Protein AF-0000000073215345 (afdb_homodimer)

Radius of gyration: 17.46 Å; Cα contacts (8 Å, |Δi|>4): 132; chains: 2; bounding box: 72×42×34 Å

Secondary structure (DSSP, 8-state):
---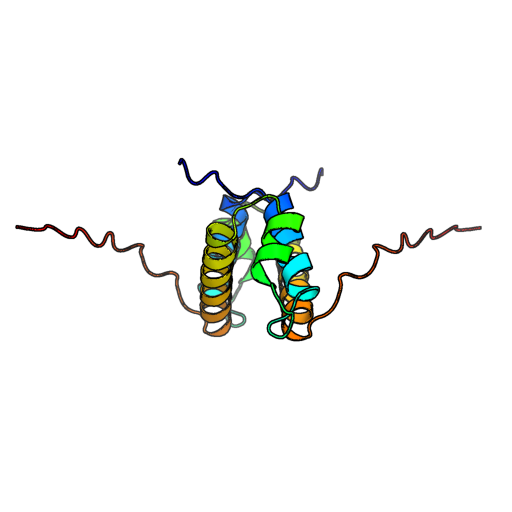PPPPHHHHHHHHHHHHHS-TTSTTHHHHHHHHHTS-HHHHHHHHHHHHHHHHHHHHTPPPP----------/---PPPPHHHHHHHHHHHHHS-TTSTTHHHHHHHHHTS-HHHHHHHHHHHHHHHHHHHHTPPPP----------

Organism: Cajanus cajan (NCBI:txid3821)

Foldseek 3Di:
DPLDDDDPVLVVQLVVLCVVQDPPHPPSLVSSCVSSVHDSVSSVVVVVVVVVVVVCVVVVHDPPPPPPPPPPPD/DPLDDDDPVLVVQLVVLCVVQDPPHPPSLVSSCVSSVHDSVSSVVVVVVVVVVVVCVVVVHDDPDPP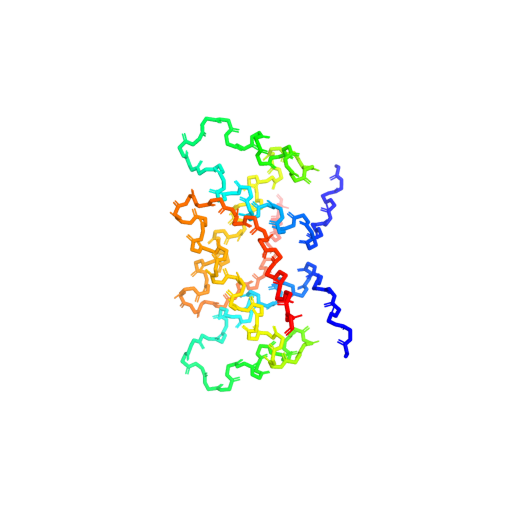PPPPPPD

InterPro domains:
  IPR001005 SANT/Myb domain [SM00717] (2-53)
  IPR001005 SANT/Myb domain [cd00167] (5-51)
  IPR009057 Homedomain-like superfamily [SSF46689] (4-59)
  IPR017884 SANT domain [PS51293] (1-55)
  IPR044636 Transcription factor RADIALIS-like [PTHR43952] (4-72)

Solvent-accessible surface area (backbone atoms only — not comparable to full-atom values): 8498 Å² total; per-residue (Å²): 127,78,82,71,79,66,46,47,65,41,49,52,44,42,50,40,32,39,3,57,40,30,93,82,39,83,64,30,53,57,54,38,12,63,74,45,73,49,50,48,69,55,49,53,49,52,48,52,51,51,52,51,48,52,52,29,35,77,65,43,33,60,71,69,72,81,68,74,78,72,74,72,77,126,128,78,84,71,80,65,45,48,66,43,50,52,44,43,51,40,33,39,2,56,40,28,94,82,39,81,64,31,53,58,53,37,12,63,74,46,72,48,50,47,68,55,49,52,49,52,47,53,50,51,53,52,49,52,53,28,34,77,66,44,32,61,69,70,73,80,68,73,76,73,75,71,76,127

Structure (mmCIF, N/CA/C/O backbone):
data_AF-0000000073215345-model_v1
#
loop_
_entity.id
_entity.type
_entity.pdbx_description
1 polymer 'SANT domain-containing protein'
#
loop_
_atom_site.group_PDB
_atom_site.id
_atom_site.type_symbol
_atom_site.label_atom_id
_atom_site.label_alt_id
_atom_site.label_comp_id
_atom_site.label_asym_id
_atom_site.label_entity_id
_atom_site.label_seq_id
_atom_site.pdbx_PDB_ins_code
_atom_site.Cartn_x
_atom_site.Cartn_y
_atom_site.Cartn_z
_atom_site.occupancy
_atom_site.B_iso_or_equiv
_atom_site.auth_seq_id
_atom_site.auth_comp_id
_atom_site.auth_asym_id
_atom_site.auth_atom_id
_atom_site.pdbx_PDB_model_num
ATOM 1 N N . MET A 1 1 ? 21.797 -2.578 -12.961 1 39.34 1 MET A N 1
ATOM 2 C CA . MET A 1 1 ? 20.531 -2.613 -13.703 1 39.34 1 MET A CA 1
ATOM 3 C C . MET A 1 1 ? 19.547 -1.614 -13.125 1 39.34 1 MET A C 1
ATOM 5 O O . MET A 1 1 ? 19.406 -1.499 -11.906 1 39.34 1 MET A O 1
ATOM 9 N N . ALA A 1 2 ? 19.344 -0.677 -13.641 1 44.09 2 ALA A N 1
ATOM 10 C CA . ALA A 1 2 ? 18.766 0.574 -13.156 1 44.09 2 ALA A CA 1
ATOM 11 C C . ALA A 1 2 ? 17.422 0.332 -12.5 1 44.09 2 ALA A C 1
ATOM 13 O O . ALA A 1 2 ? 16.562 -0.347 -13.062 1 44.09 2 ALA A O 1
ATOM 14 N N . SER A 1 3 ? 17.328 0.137 -11.242 1 55.94 3 SER A N 1
ATOM 15 C CA . SER A 1 3 ? 16.094 -0.16 -10.531 1 55.94 3 SER A CA 1
ATOM 16 C C . SER A 1 3 ? 14.961 0.753 -10.984 1 55.94 3 SER A C 1
ATOM 18 O O . SER A 1 3 ? 15.016 1.969 -10.789 1 55.94 3 SER A O 1
ATOM 20 N N . THR A 1 4 ? 14.367 0.428 -12.211 1 77.62 4 THR A N 1
ATOM 21 C CA . THR A 1 4 ? 13.297 1.22 -12.805 1 77.62 4 THR A CA 1
ATOM 22 C C . THR A 1 4 ? 12.172 1.446 -11.805 1 77.62 4 THR A C 1
ATOM 24 O O . THR A 1 4 ? 11.914 0.6 -10.945 1 77.62 4 THR A O 1
ATOM 27 N N . SER A 1 5 ? 11.719 2.582 -11.766 1 90.38 5 SER A N 1
ATOM 28 C CA . SER A 1 5 ? 10.656 3.018 -10.867 1 90.38 5 SER A CA 1
ATOM 29 C C . SER A 1 5 ? 9.367 2.236 -11.109 1 90.38 5 SER A C 1
ATOM 31 O O . SER A 1 5 ? 9.07 1.86 -12.242 1 90.38 5 SER A O 1
ATOM 33 N N . TRP A 1 6 ? 8.75 1.782 -10.086 1 95.44 6 TRP A N 1
ATOM 34 C CA . TRP A 1 6 ? 7.438 1.143 -10.156 1 95.44 6 TRP A CA 1
ATOM 35 C C . TRP A 1 6 ? 6.383 2.123 -10.656 1 95.44 6 TRP A C 1
ATOM 37 O O . TRP A 1 6 ? 6.363 3.287 -10.242 1 95.44 6 TRP A O 1
ATOM 47 N N . THR A 1 7 ? 5.574 1.626 -11.555 1 93.19 7 THR A N 1
ATOM 48 C CA . THR A 1 7 ? 4.418 2.424 -11.953 1 93.19 7 THR A CA 1
ATOM 49 C C . THR A 1 7 ? 3.217 2.113 -11.062 1 93.19 7 TH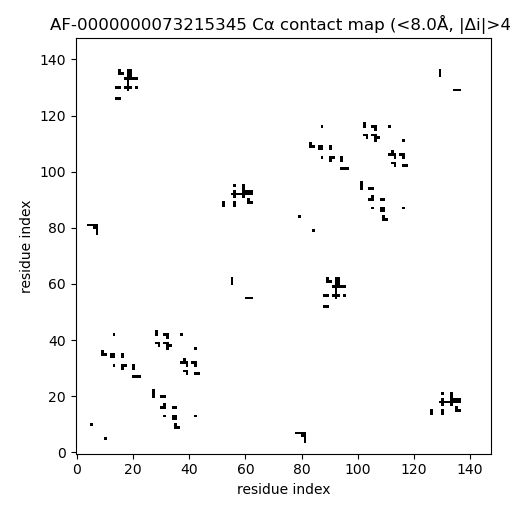R A C 1
ATOM 51 O O . THR A 1 7 ? 3.209 1.107 -10.352 1 93.19 7 THR A O 1
ATOM 54 N N . SER A 1 8 ? 2.242 2.955 -11.219 1 91.69 8 SER A N 1
ATOM 55 C CA . SER A 1 8 ? 1.024 2.711 -10.453 1 91.69 8 SER A CA 1
ATOM 56 C C . SER A 1 8 ? 0.365 1.4 -10.867 1 91.69 8 SER A C 1
ATOM 58 O O . SER A 1 8 ? -0.157 0.667 -10.023 1 91.69 8 SER A O 1
ATOM 60 N N . ARG A 1 9 ? 0.429 1.15 -12.109 1 93 9 ARG A N 1
ATOM 61 C CA . ARG A 1 9 ? -0.167 -0.087 -12.602 1 93 9 ARG A CA 1
ATOM 62 C C . ARG A 1 9 ? 0.562 -1.306 -12.047 1 93 9 ARG A C 1
ATOM 64 O O . ARG A 1 9 ? -0.072 -2.264 -11.602 1 93 9 ARG A O 1
ATOM 71 N N . GLN A 1 10 ? 1.836 -1.249 -12.062 1 96.12 10 GLN A N 1
ATOM 72 C CA . GLN A 1 10 ? 2.621 -2.352 -11.516 1 96.12 10 GLN A CA 1
ATOM 73 C C . GLN A 1 10 ? 2.328 -2.559 -10.039 1 96.12 10 GLN A C 1
ATOM 75 O O . GLN A 1 10 ? 2.232 -3.697 -9.57 1 96.12 10 GLN A O 1
ATOM 80 N N . ASN A 1 11 ? 2.205 -1.477 -9.383 1 95.94 11 ASN A N 1
ATOM 81 C CA . ASN A 1 11 ? 1.893 -1.581 -7.961 1 95.94 11 ASN A CA 1
ATOM 82 C C . ASN A 1 11 ? 0.538 -2.244 -7.73 1 95.94 11 ASN A C 1
ATOM 84 O O . ASN A 1 11 ? 0.397 -3.09 -6.844 1 95.94 11 ASN A O 1
ATOM 88 N N . LYS A 1 12 ? -0.413 -1.868 -8.5 1 94.88 12 LYS A N 1
ATOM 89 C CA . LYS A 1 12 ? -1.74 -2.461 -8.367 1 94.88 12 LYS A CA 1
ATOM 90 C C . LYS A 1 12 ? -1.711 -3.953 -8.688 1 94.88 12 LYS A C 1
ATOM 92 O O . LYS A 1 12 ? -2.299 -4.762 -7.969 1 94.88 12 LYS A O 1
ATOM 97 N N . LEU A 1 13 ? -1.052 -4.316 -9.695 1 96.38 13 LEU A N 1
ATOM 98 C CA . LEU A 1 13 ? -0.896 -5.723 -10.047 1 96.38 13 LEU A CA 1
ATOM 99 C C . LEU A 1 13 ? -0.185 -6.484 -8.93 1 96.38 13 LEU A C 1
ATOM 101 O O . LEU A 1 13 ? -0.552 -7.617 -8.617 1 96.38 13 LEU A O 1
ATOM 105 N N . PHE A 1 14 ? 0.864 -5.844 -8.352 1 98 14 PHE A N 1
ATOM 106 C CA . PHE A 1 14 ? 1.621 -6.43 -7.254 1 98 14 PHE A CA 1
ATOM 107 C C . PHE A 1 14 ? 0.709 -6.738 -6.07 1 98 14 PHE A C 1
ATOM 109 O O . PHE A 1 14 ? 0.713 -7.855 -5.551 1 98 14 PHE A O 1
ATOM 116 N N . GLU A 1 15 ? -0.111 -5.785 -5.746 1 97.31 15 GLU A N 1
ATOM 117 C CA . GLU A 1 15 ? -1.018 -5.945 -4.613 1 97.31 15 GLU A CA 1
ATOM 118 C C . GLU A 1 15 ? -2.066 -7.02 -4.891 1 97.31 15 GLU A C 1
ATOM 120 O O . GLU A 1 15 ? -2.391 -7.82 -4.012 1 97.31 15 GLU A O 1
ATOM 125 N N . GLN A 1 16 ? -2.566 -7.09 -6.059 1 97.12 16 GLN A N 1
ATOM 126 C CA . GLN A 1 16 ? -3.525 -8.117 -6.453 1 97.12 16 GLN A CA 1
ATOM 127 C C . GLN A 1 16 ? -2.889 -9.5 -6.43 1 97.12 16 GLN A C 1
ATOM 129 O O . GLN A 1 16 ? -3.504 -10.469 -5.973 1 97.12 16 GLN A O 1
ATOM 134 N N . ALA A 1 17 ? -1.671 -9.57 -6.922 1 98.19 17 ALA A N 1
ATOM 135 C CA . ALA A 1 17 ? -0.964 -10.844 -6.969 1 98.19 17 ALA A CA 1
ATOM 136 C C . ALA A 1 17 ? -0.68 -11.367 -5.566 1 98.19 17 ALA A C 1
ATOM 138 O O . ALA A 1 17 ? -0.754 -12.57 -5.316 1 98.19 17 ALA A O 1
ATOM 139 N N . LEU A 1 18 ? -0.361 -10.469 -4.688 1 98.19 18 LEU A N 1
ATOM 140 C CA . LEU A 1 18 ? -0.129 -10.883 -3.309 1 98.19 18 LEU A CA 1
ATOM 141 C C . LEU A 1 18 ? -1.389 -11.5 -2.709 1 98.19 18 LEU A C 1
ATOM 143 O O . LEU A 1 18 ? -1.305 -12.422 -1.892 1 98.19 18 LEU A O 1
ATOM 147 N N . ALA A 1 19 ? -2.477 -10.953 -3.08 1 97.19 19 ALA A N 1
ATOM 148 C CA . ALA A 1 19 ? -3.742 -11.477 -2.576 1 97.19 19 ALA A CA 1
ATOM 149 C C . ALA A 1 19 ? -4.039 -12.852 -3.174 1 97.19 19 ALA A C 1
ATOM 151 O O . ALA A 1 19 ? -4.582 -13.727 -2.494 1 97.19 19 ALA A O 1
ATOM 152 N N . LEU A 1 20 ? -3.703 -12.992 -4.367 1 96.62 20 LEU A N 1
ATOM 153 C CA . LEU A 1 20 ? -3.945 -14.234 -5.094 1 96.62 20 LEU A CA 1
ATOM 154 C C . LEU A 1 20 ? -2.971 -15.32 -4.648 1 96.62 20 LEU A C 1
ATOM 156 O O . LEU A 1 20 ? -3.373 -16.469 -4.398 1 96.62 20 LEU A O 1
ATOM 160 N N . TYR A 1 21 ? -1.674 -14.969 -4.57 1 97.38 21 TYR A N 1
ATOM 161 C CA . TYR A 1 21 ? -0.616 -15.867 -4.121 1 97.38 21 TYR A CA 1
ATOM 162 C C . TYR A 1 21 ? -0.187 -15.531 -2.695 1 97.38 21 TYR A C 1
ATOM 164 O O . TYR A 1 21 ? 0.8 -14.82 -2.488 1 97.38 21 TYR A O 1
ATOM 172 N N . ASP A 1 22 ? -0.809 -16.156 -1.744 1 94.94 22 ASP A N 1
ATOM 173 C CA . ASP A 1 22 ? -0.547 -15.836 -0.344 1 94.94 22 ASP A CA 1
ATOM 174 C C . ASP A 1 22 ? 0.709 -16.547 0.155 1 94.94 22 ASP A C 1
ATOM 176 O O . ASP A 1 22 ? 1.465 -17.109 -0.637 1 94.94 22 ASP A O 1
ATOM 180 N N . LYS A 1 23 ? 1.026 -16.484 1.347 1 94.06 23 LYS A N 1
ATOM 181 C CA . LYS A 1 23 ? 2.283 -16.938 1.933 1 94.06 23 LYS A CA 1
ATOM 182 C C . LYS A 1 23 ? 2.434 -18.453 1.804 1 94.06 23 LYS A C 1
ATOM 184 O O . LYS A 1 23 ? 3.549 -18.984 1.836 1 94.06 23 LYS A O 1
ATOM 189 N N . GLU A 1 24 ? 1.295 -19.094 1.619 1 94.25 24 GLU A N 1
ATOM 190 C CA . GLU A 1 24 ? 1.347 -20.547 1.582 1 94.25 24 GLU A CA 1
ATOM 191 C C . GLU A 1 24 ? 1.48 -21.062 0.151 1 94.25 24 GLU A C 1
ATOM 193 O O . GLU A 1 24 ? 1.614 -22.266 -0.073 1 94.25 24 GLU A O 1
ATOM 198 N N . THR A 1 25 ? 1.376 -20.172 -0.768 1 95.44 25 THR A N 1
ATOM 199 C CA . THR A 1 25 ? 1.453 -20.578 -2.168 1 95.44 25 THR A CA 1
ATOM 200 C C . THR A 1 25 ? 2.865 -21.031 -2.521 1 95.44 25 THR A C 1
ATOM 202 O O . THR A 1 25 ? 3.834 -20.297 -2.301 1 95.44 25 THR A O 1
ATOM 205 N N . PRO A 1 26 ? 3.002 -22.188 -3.072 1 96.44 26 PRO A N 1
ATOM 206 C CA . PRO A 1 26 ? 4.316 -22.562 -3.596 1 96.44 26 PRO A CA 1
ATOM 207 C C . PRO A 1 26 ? 4.793 -21.641 -4.715 1 96.44 26 PRO A C 1
ATOM 209 O O . PRO A 1 26 ? 3.986 -21.172 -5.523 1 96.44 26 PRO A O 1
ATOM 212 N N . ASP A 1 27 ? 6.004 -21.25 -4.824 1 97.5 27 ASP A N 1
ATOM 213 C CA . ASP A 1 27 ? 6.629 -20.391 -5.82 1 97.5 27 ASP A CA 1
ATOM 214 C C . ASP A 1 27 ? 5.992 -19 -5.824 1 97.5 27 ASP A C 1
ATOM 216 O O . ASP A 1 27 ? 5.852 -18.375 -6.879 1 97.5 27 ASP A O 1
ATOM 220 N N . ARG A 1 28 ? 5.516 -18.594 -4.734 1 97.94 28 ARG A N 1
ATOM 221 C CA . ARG A 1 28 ? 4.793 -17.328 -4.566 1 97.94 28 ARG A CA 1
ATOM 222 C C . ARG A 1 28 ? 5.484 -16.203 -5.309 1 97.94 28 ARG A C 1
ATOM 224 O O . ARG A 1 28 ? 4.867 -15.523 -6.141 1 97.94 28 ARG A O 1
ATOM 231 N N . TRP A 1 29 ? 6.77 -16.078 -5.055 1 98.69 29 TRP A N 1
ATOM 232 C CA . TRP A 1 29 ? 7.473 -14.898 -5.551 1 98.69 29 TRP A CA 1
ATOM 233 C C . TRP A 1 29 ? 7.688 -14.984 -7.059 1 98.69 29 TRP A C 1
ATOM 235 O O . TRP A 1 29 ? 7.672 -13.969 -7.75 1 98.69 29 TRP A O 1
ATOM 245 N N . GLN A 1 30 ? 7.848 -16.156 -7.594 1 98.81 30 GLN A N 1
ATOM 246 C CA . GLN A 1 30 ? 7.91 -16.312 -9.039 1 98.81 30 GLN A CA 1
ATOM 247 C C . GLN A 1 30 ? 6.578 -15.953 -9.695 1 98.81 30 GLN A C 1
ATOM 249 O O . GLN A 1 30 ? 6.547 -15.328 -10.75 1 98.81 30 GLN A O 1
ATOM 254 N N . ASN A 1 31 ? 5.461 -16.344 -9.102 1 98.69 31 ASN A N 1
ATOM 255 C CA . ASN A 1 31 ? 4.137 -16.016 -9.617 1 98.69 31 ASN A CA 1
ATOM 256 C C . ASN A 1 31 ? 3.885 -14.508 -9.602 1 98.69 31 ASN A C 1
ATOM 258 O O . ASN A 1 31 ? 3.422 -13.938 -10.594 1 98.69 31 ASN A O 1
ATOM 262 N N . VAL A 1 32 ? 4.262 -13.891 -8.484 1 98.56 32 VAL A N 1
ATOM 263 C CA . VAL A 1 32 ? 4.09 -12.445 -8.375 1 98.56 32 VAL A CA 1
ATOM 264 C C . VAL A 1 32 ? 4.953 -11.734 -9.422 1 98.56 32 VAL A C 1
ATOM 266 O O . VAL A 1 32 ? 4.484 -10.828 -10.109 1 98.56 32 VAL A O 1
ATOM 269 N N . ALA A 1 33 ? 6.141 -12.18 -9.578 1 98.75 33 ALA A N 1
ATOM 270 C CA . ALA A 1 33 ? 7.074 -11.617 -10.547 1 98.75 33 ALA A CA 1
ATOM 271 C C . ALA A 1 33 ? 6.512 -11.703 -11.961 1 98.75 33 ALA A C 1
ATOM 273 O O . ALA A 1 33 ? 6.586 -10.734 -12.727 1 98.75 33 ALA A O 1
ATOM 274 N N . ASN A 1 34 ? 5.863 -12.773 -12.305 1 98.62 34 ASN A N 1
ATOM 275 C CA . ASN A 1 34 ? 5.297 -12.984 -13.633 1 98.62 34 ASN A CA 1
ATOM 276 C C . ASN A 1 34 ? 4.117 -12.055 -13.898 1 98.62 34 ASN A C 1
ATOM 278 O O . ASN A 1 34 ? 3.975 -11.516 -14.992 1 98.62 34 ASN A O 1
ATOM 282 N N . VAL A 1 35 ? 3.285 -11.906 -12.898 1 98.12 35 VAL A N 1
ATOM 283 C CA . VAL A 1 35 ? 2.102 -11.062 -13.039 1 98.12 35 VAL A CA 1
ATOM 284 C C . VAL A 1 35 ? 2.52 -9.609 -13.234 1 98.12 35 VAL A C 1
ATOM 286 O O . VAL A 1 35 ? 1.958 -8.906 -14.078 1 98.12 35 VAL A O 1
ATOM 289 N N . VAL A 1 36 ? 3.543 -9.18 -12.492 1 98.06 36 VAL A N 1
ATOM 290 C CA . VAL A 1 36 ? 3.932 -7.773 -12.445 1 98.06 36 VAL A CA 1
ATOM 291 C C . VAL A 1 36 ? 4.871 -7.453 -13.602 1 98.06 36 VAL A C 1
ATOM 293 O O . VAL A 1 36 ? 4.859 -6.34 -14.133 1 98.06 36 VAL A O 1
ATOM 296 N N . GLY A 1 37 ? 5.699 -8.375 -14.016 1 97.94 37 GLY A N 1
ATOM 297 C CA . GLY A 1 37 ? 6.766 -8.133 -14.977 1 97.94 37 GLY A CA 1
ATOM 298 C C . GLY A 1 37 ? 8.031 -7.594 -14.336 1 97.94 37 GLY A C 1
ATOM 299 O O . GLY A 1 37 ? 8.656 -6.672 -14.867 1 97.94 37 GLY A O 1
ATOM 300 N N . ARG A 1 38 ? 8.305 -8.086 -13.195 1 98 38 ARG A N 1
ATOM 301 C CA . ARG A 1 38 ? 9.516 -7.762 -12.453 1 98 38 ARG A CA 1
ATOM 302 C C . ARG A 1 38 ? 10.25 -9.031 -12.023 1 98 38 ARG A C 1
ATOM 304 O O . ARG A 1 38 ? 9.711 -10.133 -12.141 1 98 38 ARG A O 1
ATOM 311 N N . SER A 1 39 ? 11.469 -8.836 -11.539 1 98.19 39 SER A N 1
ATOM 312 C CA . SER A 1 39 ? 12.211 -10 -11.07 1 98.19 39 SER A CA 1
ATOM 313 C C . SER A 1 39 ? 11.742 -10.43 -9.68 1 98.19 39 SER A C 1
ATOM 315 O O . SER A 1 39 ? 11.117 -9.648 -8.961 1 98.19 39 SER A O 1
ATOM 317 N N . VAL A 1 40 ? 12.07 -11.586 -9.305 1 98.62 40 VAL A N 1
ATOM 318 C CA . VAL A 1 40 ? 11.75 -12.133 -7.988 1 98.62 40 VAL A CA 1
ATOM 319 C C . VAL A 1 40 ? 12.359 -11.2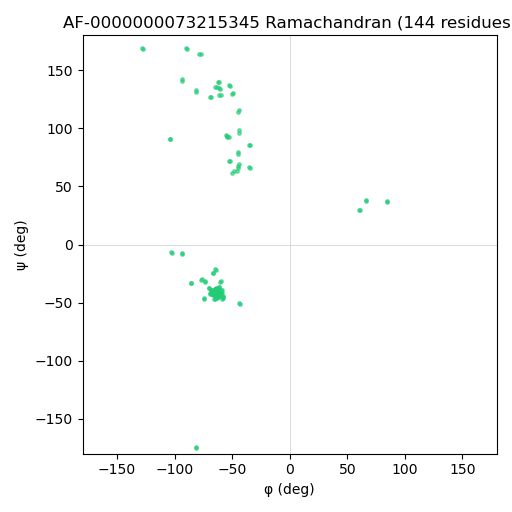5 -6.902 1 98.62 40 VAL A C 1
ATOM 321 O O . VAL A 1 40 ? 11.703 -10.93 -5.906 1 98.62 40 VAL A O 1
ATOM 324 N N . GLU A 1 41 ? 13.555 -10.828 -7.121 1 98.25 41 GLU A N 1
ATOM 325 C CA . GLU A 1 41 ? 14.219 -9.977 -6.137 1 98.25 41 GLU A CA 1
ATOM 326 C C . GLU A 1 41 ? 13.492 -8.648 -5.98 1 98.25 41 GLU A C 1
ATOM 328 O O . GLU A 1 41 ? 13.359 -8.133 -4.867 1 98.25 41 GLU A O 1
ATOM 333 N N . GLU A 1 42 ? 13 -8.094 -7.039 1 98.19 42 GLU A N 1
ATOM 334 C CA . GLU A 1 42 ? 12.305 -6.809 -7 1 98.19 42 GLU A CA 1
ATOM 335 C C . GLU A 1 42 ? 10.977 -6.922 -6.258 1 98.19 42 GLU A C 1
ATOM 337 O O . GLU A 1 42 ? 10.625 -6.043 -5.469 1 98.19 42 GLU A O 1
ATOM 342 N N . VAL A 1 43 ? 10.281 -8.008 -6.469 1 98.56 43 VAL A N 1
ATOM 343 C CA . VAL A 1 43 ? 8.969 -8.102 -5.84 1 98.56 43 VAL A CA 1
ATOM 344 C C . VAL A 1 43 ? 9.125 -8.422 -4.355 1 98.56 43 VAL A C 1
ATOM 346 O O . VAL A 1 43 ? 8.328 -7.973 -3.527 1 98.56 43 VAL A O 1
ATOM 349 N N . LYS A 1 44 ? 10.188 -9.133 -4.023 1 98.38 44 LYS A N 1
ATOM 350 C CA . LYS A 1 44 ? 10.445 -9.375 -2.607 1 98.38 44 LYS A CA 1
ATOM 351 C C . LYS A 1 44 ? 10.805 -8.078 -1.889 1 98.38 44 LYS A C 1
ATOM 353 O O . LYS A 1 44 ? 10.312 -7.809 -0.792 1 98.38 44 LYS A O 1
ATOM 358 N N . ARG A 1 45 ? 11.594 -7.32 -2.5 1 97.62 45 ARG A N 1
ATOM 359 C CA . ARG A 1 45 ? 11.969 -6.035 -1.917 1 97.62 45 ARG A CA 1
ATOM 360 C C . ARG A 1 45 ? 10.758 -5.113 -1.792 1 97.62 45 ARG A C 1
ATOM 362 O O . ARG A 1 45 ? 10.594 -4.441 -0.774 1 97.62 45 ARG A O 1
ATOM 369 N N . HIS A 1 46 ? 9.977 -5.078 -2.871 1 97.69 46 HIS A N 1
ATOM 370 C CA . HIS A 1 46 ? 8.773 -4.254 -2.848 1 97.69 46 HIS A CA 1
ATOM 371 C C . HIS A 1 46 ? 7.82 -4.699 -1.744 1 97.69 46 HIS A C 1
ATOM 373 O O . HIS A 1 46 ? 7.152 -3.871 -1.123 1 97.69 46 HIS A O 1
ATOM 379 N N . TYR A 1 47 ? 7.816 -5.973 -1.464 1 98.31 47 TYR A N 1
ATOM 380 C CA . TYR A 1 47 ? 7.004 -6.512 -0.377 1 98.31 47 TYR A CA 1
ATOM 381 C C . TYR A 1 47 ? 7.523 -6.039 0.976 1 98.31 47 TYR A C 1
ATOM 383 O O . TYR A 1 47 ? 6.742 -5.676 1.856 1 98.31 47 TYR A O 1
ATOM 391 N N . GLU A 1 48 ? 8.805 -6.051 1.153 1 97.94 48 GLU A N 1
ATOM 392 C CA . GLU A 1 48 ? 9.383 -5.578 2.406 1 97.94 48 GLU A CA 1
ATOM 393 C C . GLU A 1 48 ? 9.086 -4.098 2.625 1 97.94 48 GLU A C 1
ATOM 395 O O . GLU A 1 48 ? 8.797 -3.676 3.746 1 97.94 48 GLU A O 1
ATOM 400 N N . ILE A 1 49 ? 9.109 -3.289 1.565 1 95.69 49 ILE A N 1
ATOM 401 C CA . ILE A 1 49 ? 8.797 -1.868 1.648 1 95.69 49 ILE A CA 1
ATOM 402 C C . ILE A 1 49 ? 7.328 -1.688 2.029 1 95.69 49 ILE A C 1
ATOM 404 O O . ILE A 1 49 ? 7.004 -0.915 2.932 1 95.69 49 ILE A O 1
ATOM 408 N N . LEU A 1 50 ? 6.461 -2.453 1.337 1 96.38 50 LEU A N 1
ATOM 409 C CA . LEU A 1 50 ? 5.035 -2.404 1.64 1 96.38 50 LEU A CA 1
ATOM 410 C C . LEU A 1 50 ? 4.777 -2.76 3.1 1 96.38 50 LEU A C 1
ATOM 412 O O . LEU A 1 50 ? 4.012 -2.076 3.785 1 96.38 50 LEU A O 1
ATOM 416 N N . LYS A 1 51 ? 5.438 -3.818 3.598 1 95.69 51 LYS A N 1
ATOM 417 C CA . LYS A 1 51 ? 5.273 -4.266 4.977 1 95.69 51 LYS A CA 1
ATOM 418 C C . LYS A 1 51 ? 5.695 -3.178 5.961 1 95.69 51 LYS A C 1
ATOM 420 O O . LYS A 1 51 ? 5.008 -2.934 6.957 1 95.69 51 LYS A O 1
ATOM 425 N N . GLU A 1 52 ? 6.773 -2.543 5.746 1 95.5 52 GLU A N 1
ATOM 426 C CA . GLU A 1 52 ? 7.25 -1.464 6.609 1 95.5 52 GLU A CA 1
ATOM 427 C C . GLU A 1 52 ? 6.293 -0.276 6.586 1 95.5 52 GLU A C 1
ATOM 429 O O . GLU A 1 52 ? 6.008 0.319 7.629 1 95.5 52 GLU A O 1
ATOM 434 N N . ASP A 1 53 ? 5.754 0.054 5.391 1 94.69 53 ASP A N 1
ATOM 435 C CA . ASP A 1 53 ? 4.82 1.172 5.277 1 94.69 53 ASP A CA 1
ATOM 436 C C . ASP A 1 53 ? 3.549 0.912 6.082 1 94.69 53 ASP A C 1
ATOM 438 O O . ASP A 1 53 ? 3.062 1.799 6.785 1 94.69 53 ASP A O 1
ATOM 442 N N . VAL A 1 54 ? 3.076 -0.314 5.977 1 95.25 54 VAL A N 1
ATOM 443 C CA . VAL A 1 54 ? 1.871 -0.676 6.715 1 95.25 54 VAL A CA 1
ATOM 444 C C . VAL A 1 54 ? 2.141 -0.598 8.219 1 95.25 54 VAL A C 1
ATOM 446 O O . VAL A 1 54 ? 1.315 -0.087 8.977 1 95.25 54 VAL A O 1
ATOM 449 N N . LYS A 1 55 ? 3.238 -1.05 8.672 1 95.31 55 LYS A N 1
ATOM 450 C CA . LYS A 1 55 ? 3.605 -0.991 10.078 1 95.31 55 LYS A CA 1
ATOM 451 C C . LYS A 1 55 ? 3.684 0.453 10.57 1 95.31 55 LYS A C 1
ATOM 453 O O . LYS A 1 55 ? 3.197 0.773 11.656 1 95.31 55 LYS A O 1
ATOM 458 N N . ARG A 1 56 ? 4.258 1.314 9.805 1 95.06 56 ARG A N 1
ATOM 459 C CA . ARG A 1 56 ? 4.375 2.721 10.18 1 95.06 56 ARG A CA 1
ATOM 460 C C . ARG A 1 56 ? 3 3.375 10.281 1 95.06 56 ARG A C 1
ATOM 462 O O . ARG A 1 56 ? 2.738 4.141 11.203 1 95.06 56 ARG A O 1
ATOM 469 N N . ILE A 1 57 ? 2.141 3.078 9.336 1 95.44 57 ILE A N 1
ATOM 470 C CA . ILE A 1 57 ? 0.795 3.643 9.312 1 95.44 57 ILE A CA 1
ATOM 471 C C . ILE A 1 57 ? 0.023 3.193 10.555 1 95.44 57 ILE A C 1
ATOM 473 O O . ILE A 1 57 ? -0.618 4.008 11.219 1 95.44 57 ILE A O 1
ATOM 477 N N . GLU A 1 58 ? 0.099 1.925 10.883 1 93.88 58 GLU A N 1
ATOM 478 C CA . GLU A 1 58 ? -0.641 1.348 12 1 93.88 58 GLU A CA 1
ATOM 479 C C . GLU A 1 58 ? -0.146 1.902 13.336 1 93.88 58 GLU A C 1
ATOM 481 O O . GLU A 1 58 ? -0.919 2.027 14.289 1 93.88 58 GLU A O 1
ATOM 486 N N . ASN A 1 59 ? 1.08 2.361 13.352 1 93.12 59 ASN A N 1
ATOM 487 C CA . ASN A 1 59 ? 1.681 2.799 14.602 1 93.12 59 ASN A CA 1
ATOM 488 C C . ASN A 1 59 ? 1.709 4.32 14.711 1 93.12 59 ASN A C 1
ATOM 490 O O . ASN A 1 59 ? 2.109 4.867 15.742 1 93.12 59 ASN A O 1
ATOM 494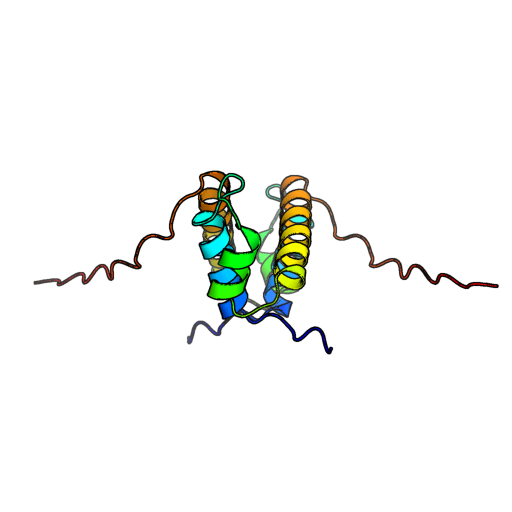 N N . GLY A 1 60 ? 1.295 4.969 13.57 1 89.5 60 GLY A N 1
ATOM 495 C CA . GLY A 1 60 ? 1.359 6.422 13.57 1 89.5 60 GLY A CA 1
ATOM 496 C C . GLY A 1 60 ? 2.777 6.957 13.633 1 89.5 60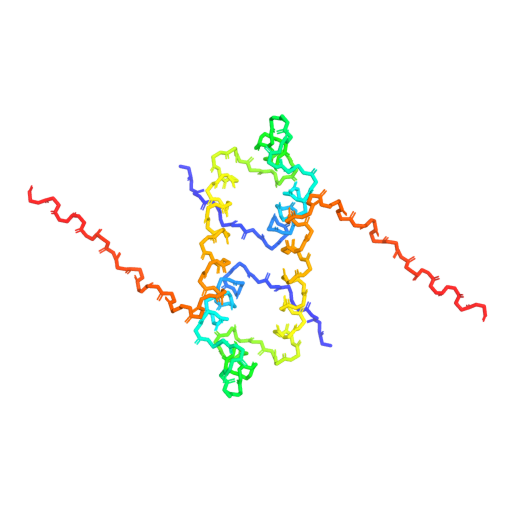 GLY A C 1
ATOM 497 O O . GLY A 1 60 ? 3.051 7.922 14.352 1 89.5 60 GLY A O 1
ATOM 498 N N . GLN A 1 61 ? 3.641 6.188 12.898 1 81.25 61 GLN A N 1
ATOM 499 C CA . GLN A 1 61 ? 5.059 6.516 12.961 1 81.25 61 GLN A CA 1
ATOM 500 C C . GLN A 1 61 ? 5.461 7.453 11.828 1 81.25 61 GLN A C 1
ATOM 502 O O . GLN A 1 61 ? 4.863 7.418 10.75 1 81.25 61 GLN A O 1
ATOM 507 N N . VAL A 1 62 ? 6.312 8.406 12.086 1 71.06 62 VAL A N 1
ATOM 508 C CA . VAL A 1 62 ? 6.879 9.297 11.078 1 71.06 62 VAL A CA 1
ATOM 509 C C . VAL A 1 62 ? 8.039 8.609 10.367 1 71.06 62 VAL A C 1
ATOM 511 O O . VAL A 1 62 ? 8.758 7.809 10.969 1 71.06 62 VAL A O 1
ATOM 514 N N . PRO A 1 63 ? 7.945 8.75 9.016 1 63.81 63 PRO A N 1
ATOM 515 C CA . PRO A 1 63 ? 9.102 8.18 8.32 1 63.81 63 PRO A CA 1
ATOM 516 C C . PRO A 1 63 ? 10.43 8.641 8.906 1 63.81 63 PRO A C 1
ATOM 518 O O . PRO A 1 63 ? 10.547 9.789 9.359 1 63.81 63 PRO A O 1
ATOM 521 N N . PHE A 1 64 ? 11.328 7.742 9.188 1 56.28 64 PHE A N 1
ATOM 522 C CA . PHE A 1 64 ? 12.648 8.125 9.672 1 56.28 64 PHE A CA 1
ATOM 523 C C . PHE A 1 64 ? 13.367 9 8.656 1 56.28 64 PHE A C 1
ATOM 525 O O . PHE A 1 64 ? 13.203 8.82 7.445 1 56.28 64 PHE A O 1
ATOM 532 N N . PRO A 1 65 ? 13.836 10.094 9.117 1 49.81 65 PRO A N 1
ATOM 533 C CA . PRO A 1 65 ? 14.734 10.75 8.172 1 49.81 65 PRO A CA 1
ATOM 534 C C . PRO A 1 65 ? 15.711 9.773 7.512 1 49.81 65 PRO A C 1
ATOM 536 O O . PRO A 1 65 ? 16.094 8.766 8.117 1 49.81 65 PRO A O 1
ATOM 539 N N . ARG A 1 66 ? 15.57 9.617 6.188 1 48.12 66 ARG A N 1
ATOM 540 C CA . ARG A 1 66 ? 16.656 8.875 5.574 1 48.12 66 ARG A CA 1
ATOM 541 C C . ARG A 1 66 ? 17.984 9.195 6.246 1 48.12 66 ARG A C 1
ATOM 543 O O . ARG A 1 66 ? 18.469 10.32 6.16 1 48.12 66 ARG A O 1
ATOM 550 N N . TYR A 1 67 ? 18.219 8.883 7.395 1 44.28 67 TYR A N 1
ATOM 551 C CA . TYR A 1 67 ? 19.594 9.156 7.805 1 44.28 67 TYR A CA 1
ATOM 552 C C . TYR A 1 67 ? 20.594 8.492 6.863 1 44.28 67 TYR A C 1
ATOM 554 O O . TYR A 1 67 ? 20.453 7.309 6.535 1 44.28 67 TYR A O 1
ATOM 562 N N . LYS A 1 68 ? 21.078 9.227 5.832 1 43.19 68 LYS A N 1
ATOM 563 C CA . LYS A 1 68 ? 22.266 8.828 5.07 1 43.19 68 LYS A CA 1
ATOM 564 C C . LYS A 1 68 ? 23.297 8.148 5.969 1 43.19 68 LYS A C 1
ATOM 566 O O . LYS A 1 68 ? 23.75 8.734 6.949 1 43.19 68 LYS A O 1
ATOM 571 N N . THR A 1 69 ? 23.141 6.895 6.148 1 39.31 69 THR A N 1
ATOM 572 C CA . THR A 1 69 ? 24.328 6.289 6.738 1 39.31 69 THR A CA 1
ATOM 573 C C . THR A 1 69 ? 25.562 6.645 5.93 1 39.31 69 THR A C 1
ATOM 575 O O . THR A 1 69 ? 25.703 6.223 4.777 1 39.31 69 THR A O 1
ATOM 578 N N . ASN A 1 70 ? 26.078 7.91 5.953 1 35.31 70 ASN A N 1
ATOM 579 C CA . ASN A 1 70 ? 27.453 8.18 5.566 1 35.31 70 ASN A CA 1
ATOM 580 C C . ASN A 1 70 ? 28.422 7.176 6.188 1 35.31 70 ASN A C 1
ATOM 582 O O . ASN A 1 70 ? 28.656 7.191 7.398 1 35.31 70 ASN A O 1
ATOM 586 N N . ASN A 1 71 ? 28.359 5.98 5.801 1 33.47 71 ASN A N 1
ATOM 587 C CA . ASN A 1 71 ? 29.547 5.184 6.078 1 33.47 71 ASN A CA 1
ATOM 588 C C . ASN A 1 71 ? 30.812 5.898 5.617 1 33.47 71 ASN A C 1
ATOM 590 O O . ASN A 1 71 ? 31.078 6 4.418 1 33.47 71 ASN A O 1
ATOM 594 N N . SER A 1 72 ? 31.156 7.082 6.145 1 34.38 72 SER A N 1
ATOM 595 C CA . SER A 1 72 ? 32.531 7.523 6.109 1 34.38 72 SER A CA 1
ATOM 596 C C . SER A 1 72 ? 33.5 6.395 6.508 1 34.38 72 SER A C 1
ATOM 598 O O . SER A 1 72 ? 33.562 6.02 7.68 1 34.38 72 SER A O 1
ATOM 600 N N . THR A 1 73 ? 33.594 5.324 5.699 1 32.91 73 THR A N 1
ATOM 601 C CA . THR A 1 73 ? 34.875 4.617 5.809 1 32.91 73 THR A CA 1
ATOM 602 C C . THR A 1 73 ? 36.031 5.598 5.848 1 32.91 73 THR A C 1
ATOM 604 O O . THR A 1 73 ? 36.188 6.422 4.945 1 32.91 73 THR A O 1
ATOM 607 N N . ASN A 1 74 ? 36.562 6 7.105 1 27.38 74 ASN A N 1
ATOM 608 C CA . ASN A 1 74 ? 37.969 6.305 7.242 1 27.38 74 ASN A CA 1
ATOM 609 C C . ASN A 1 74 ? 38.844 5.176 6.707 1 27.38 74 ASN A C 1
ATOM 611 O O . ASN A 1 74 ? 38.562 4 6.953 1 27.38 74 ASN A O 1
ATOM 615 N N . MET B 1 1 ? -13.484 16.234 -13.867 1 40.03 1 MET B N 1
ATOM 616 C CA . MET B 1 1 ? -12.07 16.531 -13.656 1 40.03 1 MET B CA 1
ATOM 617 C C . MET B 1 1 ? -11.242 15.25 -13.688 1 40.03 1 MET B C 1
ATOM 619 O O . MET B 1 1 ? -11.633 14.234 -13.125 1 40.03 1 MET B O 1
ATOM 623 N N . ALA B 1 2 ? -10.656 15.031 -14.555 1 44.31 2 ALA B N 1
ATOM 624 C CA . ALA B 1 2 ? -10.07 13.773 -15.016 1 44.31 2 ALA B CA 1
ATOM 625 C C . ALA B 1 2 ? -9.234 13.125 -13.922 1 44.31 2 ALA B C 1
ATOM 627 O O . ALA B 1 2 ? -8.375 13.773 -13.32 1 44.31 2 ALA B O 1
ATOM 628 N N . SER B 1 3 ? -9.734 12.266 -13.117 1 56.84 3 SER B N 1
ATOM 629 C CA . SER B 1 3 ? -9.023 11.633 -12.008 1 56.84 3 SER B CA 1
ATOM 630 C C . SER B 1 3 ? -7.641 11.164 -12.43 1 56.84 3 SER B C 1
ATOM 632 O O . SER B 1 3 ? -7.516 10.281 -13.281 1 56.84 3 SER B O 1
ATOM 634 N N . THR B 1 4 ? -6.641 12.125 -12.484 1 78.44 4 THR B N 1
ATOM 635 C CA . THR B 1 4 ? -5.27 11.852 -12.906 1 78.44 4 THR B CA 1
ATOM 636 C C . THR B 1 4 ? -4.684 10.688 -12.109 1 78.44 4 THR B C 1
ATOM 638 O O . THR B 1 4 ? -5.027 10.492 -10.945 1 78.44 4 THR B O 1
ATOM 641 N N . SER B 1 5 ? -4.031 9.875 -12.75 1 90.56 5 SER B N 1
ATOM 642 C CA . SER B 1 5 ? -3.412 8.68 -12.195 1 90.56 5 SER B CA 1
ATOM 643 C C . SER B 1 5 ? -2.377 9.031 -11.133 1 90.56 5 SER B C 1
ATOM 645 O O . SER B 1 5 ? -1.707 10.062 -11.227 1 90.56 5 SER B O 1
ATOM 647 N N . TRP B 1 6 ? -2.385 8.359 -10.039 1 95.44 6 TRP B N 1
ATOM 648 C CA . TRP B 1 6 ? -1.374 8.5 -9 1 95.44 6 TRP B CA 1
ATOM 649 C C . TRP B 1 6 ? -0.006 8.055 -9.5 1 95.44 6 TRP B C 1
ATOM 651 O O . TRP B 1 6 ? 0.104 7.039 -10.195 1 95.44 6 TRP B O 1
ATOM 661 N N . THR B 1 7 ? 0.973 8.859 -9.172 1 93.25 7 THR B N 1
ATOM 662 C CA . THR B 1 7 ? 2.334 8.414 -9.445 1 93.25 7 THR B CA 1
ATOM 663 C C . THR B 1 7 ? 2.896 7.633 -8.258 1 93.25 7 THR B C 1
ATOM 665 O O . THR B 1 7 ? 2.348 7.684 -7.16 1 93.25 7 THR B O 1
ATOM 668 N N . SER B 1 8 ? 4.004 7.023 -8.562 1 91.81 8 SER B N 1
ATOM 669 C CA . SER B 1 8 ? 4.656 6.297 -7.48 1 91.81 8 SER B CA 1
ATOM 670 C C . SER B 1 8 ? 5.102 7.242 -6.367 1 91.81 8 SER B C 1
ATOM 672 O O . SER B 1 8 ? 5.004 6.906 -5.188 1 91.81 8 SER B O 1
ATOM 674 N N . ARG B 1 9 ? 5.547 8.359 -6.766 1 93.06 9 ARG B N 1
ATOM 675 C CA . ARG B 1 9 ? 5.988 9.336 -5.777 1 93.06 9 ARG B CA 1
ATOM 676 C C . ARG B 1 9 ? 4.824 9.805 -4.91 1 93.06 9 ARG B C 1
ATOM 678 O O . ARG B 1 9 ? 4.945 9.883 -3.686 1 93.06 9 ARG B O 1
ATOM 685 N N . GLN B 1 10 ? 3.74 10.055 -5.523 1 96.31 10 GLN B N 1
ATOM 686 C CA . GLN B 1 10 ? 2.559 10.477 -4.777 1 96.31 10 GLN B CA 1
ATOM 687 C C . GLN B 1 10 ? 2.104 9.391 -3.809 1 96.31 10 GLN B C 1
ATOM 689 O O . GLN B 1 10 ? 1.717 9.68 -2.676 1 96.31 10 GLN B O 1
ATOM 694 N N . ASN B 1 11 ? 2.178 8.211 -4.293 1 96.06 11 ASN B N 1
ATOM 695 C CA . ASN B 1 11 ? 1.793 7.109 -3.424 1 96.06 11 ASN B CA 1
ATOM 696 C C . ASN B 1 11 ? 2.707 7.008 -2.205 1 96.06 11 ASN B C 1
ATOM 698 O O . ASN B 1 11 ? 2.236 6.793 -1.088 1 96.06 11 ASN B O 1
ATOM 702 N N . LYS B 1 12 ? 3.961 7.164 -2.424 1 94.94 12 LYS B N 1
ATOM 703 C CA . LYS B 1 12 ? 4.906 7.102 -1.315 1 94.94 12 LYS B CA 1
ATOM 704 C C . LYS B 1 12 ? 4.672 8.242 -0.329 1 94.94 12 LYS B C 1
ATOM 706 O O . LYS B 1 12 ? 4.668 8.031 0.885 1 94.94 12 LYS B O 1
ATOM 711 N N . LEU B 1 13 ? 4.461 9.398 -0.806 1 96.5 13 LEU B N 1
ATOM 712 C CA . LEU B 1 13 ? 4.152 10.539 0.046 1 96.5 13 LEU B CA 1
ATOM 713 C C . LEU B 1 13 ? 2.861 10.305 0.825 1 96.5 13 LEU B C 1
ATOM 715 O O . LEU B 1 13 ? 2.771 10.648 2.004 1 96.5 13 LEU B O 1
ATOM 719 N N . PHE B 1 14 ? 1.853 9.719 0.154 1 98.06 14 PHE B N 1
ATOM 720 C CA . PHE B 1 14 ? 0.57 9.406 0.771 1 98.06 14 PHE B CA 1
ATOM 721 C C . PHE B 1 14 ? 0.757 8.469 1.958 1 98.06 14 PHE B C 1
ATOM 723 O O . PHE B 1 14 ? 0.259 8.734 3.053 1 98.06 14 PHE B O 1
ATOM 730 N N . GLU B 1 15 ? 1.537 7.441 1.725 1 97.31 15 GLU B N 1
ATOM 731 C CA . GLU B 1 15 ? 1.775 6.453 2.775 1 97.31 15 GLU B CA 1
ATOM 732 C C . GLU B 1 15 ? 2.551 7.062 3.939 1 97.31 15 GLU B C 1
ATOM 734 O O . GLU B 1 15 ? 2.25 6.789 5.102 1 97.31 15 GLU B O 1
ATOM 739 N N . GLN B 1 16 ? 3.496 7.891 3.68 1 97.12 16 GLN B N 1
ATOM 740 C CA . GLN B 1 16 ? 4.262 8.578 4.719 1 97.12 16 GLN B CA 1
ATOM 741 C C . GLN B 1 16 ? 3.375 9.539 5.508 1 97.12 16 GLN B C 1
ATOM 743 O O . GLN B 1 16 ? 3.477 9.617 6.73 1 97.12 16 GLN B O 1
ATOM 748 N N . ALA B 1 17 ? 2.523 10.242 4.789 1 98.19 17 ALA B N 1
ATOM 749 C CA . ALA B 1 17 ? 1.632 11.203 5.43 1 98.19 17 ALA B CA 1
ATOM 750 C C . ALA B 1 17 ? 0.638 10.5 6.352 1 98.19 17 ALA B C 1
ATOM 752 O O . ALA B 1 17 ? 0.311 11.008 7.426 1 98.19 17 ALA B O 1
ATOM 753 N N . LEU B 1 18 ? 0.189 9.367 5.918 1 98.25 18 LEU B N 1
ATOM 754 C CA . LEU B 1 18 ? -0.723 8.602 6.766 1 98.25 18 LEU B CA 1
ATOM 755 C C . LEU B 1 18 ? -0.048 8.211 8.078 1 98.25 18 LEU B C 1
ATOM 757 O O . LEU B 1 18 ? -0.7 8.156 9.125 1 98.25 18 LEU B O 1
ATOM 761 N N . ALA B 1 19 ? 1.188 7.918 7.969 1 97.19 19 ALA B N 1
ATOM 762 C CA . ALA B 1 19 ? 1.932 7.547 9.172 1 97.19 19 ALA B CA 1
ATOM 763 C C . ALA B 1 19 ? 2.133 8.75 10.086 1 97.19 19 ALA B C 1
ATOM 765 O O . ALA B 1 19 ? 2.094 8.617 11.312 1 97.19 19 ALA B O 1
ATOM 766 N N . LEU B 1 20 ? 2.348 9.828 9.492 1 96.62 20 LEU B N 1
ATOM 767 C CA . LEU B 1 20 ? 2.59 11.062 10.227 1 96.62 20 LEU B CA 1
ATOM 768 C C . LEU B 1 20 ? 1.296 11.602 10.828 1 96.62 20 LEU B C 1
ATOM 770 O O . LEU B 1 20 ? 1.266 11.992 12 1 96.62 20 LEU B O 1
ATOM 774 N N . TYR B 1 21 ? 0.211 11.641 10.031 1 97.38 21 TYR B N 1
ATOM 775 C CA . TYR B 1 21 ? -1.113 12.078 10.461 1 97.38 21 TYR B CA 1
ATOM 776 C C . TYR B 1 21 ? -2.041 10.891 10.672 1 97.38 21 TYR B C 1
ATOM 778 O O . TYR B 1 21 ? -2.822 10.539 9.781 1 97.38 21 TYR B O 1
ATOM 786 N N . ASP B 1 22 ? -2.068 10.391 11.852 1 95 22 ASP B N 1
ATOM 787 C CA . ASP B 1 22 ? -2.844 9.188 12.141 1 95 22 ASP B CA 1
ATOM 788 C C . ASP B 1 22 ? -4.32 9.523 12.352 1 95 22 ASP B C 1
ATOM 790 O O . ASP B 1 22 ? -4.75 10.648 12.086 1 95 22 ASP B O 1
ATOM 794 N N . LYS B 1 23 ? -5.113 8.656 12.695 1 94.25 23 LYS B N 1
ATOM 795 C CA . LYS B 1 23 ? -6.566 8.766 12.758 1 94.25 23 LYS B CA 1
ATOM 796 C C . LYS B 1 23 ? -6.996 9.805 13.789 1 94.25 23 LYS B C 1
ATOM 798 O O . LYS B 1 23 ? -8.094 10.359 13.703 1 94.25 23 LYS B O 1
ATOM 803 N N . GLU B 1 24 ? -6.078 10.055 14.703 1 94.38 24 GLU B N 1
ATOM 804 C CA . GLU B 1 24 ? -6.449 10.969 15.789 1 94.38 24 GLU B CA 1
ATOM 805 C C . GLU B 1 24 ? -6.043 12.398 15.461 1 94.38 24 GLU B C 1
ATOM 807 O O . GLU B 1 24 ? -6.348 13.32 16.219 1 94.38 24 GLU B O 1
ATOM 812 N N . THR B 1 25 ? -5.316 12.562 14.406 1 95.44 25 THR B N 1
ATOM 813 C CA . THR B 1 25 ? -4.855 13.898 14.039 1 95.44 25 THR B CA 1
ATOM 814 C C . THR B 1 25 ? -6.027 14.773 13.602 1 95.44 25 THR B C 1
ATOM 816 O O . THR B 1 25 ? -6.789 14.398 12.711 1 95.44 25 THR B O 1
ATOM 819 N N . PRO B 1 26 ? -6.168 15.906 14.18 1 96.5 26 PRO B N 1
ATOM 820 C CA . PRO B 1 26 ? -7.16 16.844 13.641 1 96.5 26 PRO B CA 1
ATOM 821 C C . PRO B 1 26 ? -6.859 17.266 12.203 1 96.5 26 PRO B C 1
ATOM 823 O O . PRO B 1 26 ? -5.695 17.422 11.836 1 96.5 26 PRO B O 1
ATOM 826 N N . ASP B 1 27 ? -7.758 17.406 11.32 1 97.5 27 ASP B N 1
ATOM 827 C CA . ASP B 1 27 ? -7.656 17.797 9.922 1 97.5 27 ASP B CA 1
ATOM 828 C C . ASP B 1 27 ? -6.781 16.828 9.133 1 97.5 27 ASP B C 1
ATOM 830 O O . ASP B 1 27 ? -6.051 17.234 8.227 1 97.5 27 ASP B O 1
ATOM 834 N N . ARG B 1 28 ? -6.754 15.633 9.516 1 97.94 28 ARG B N 1
ATOM 835 C CA . ARG B 1 28 ? -5.91 14.586 8.945 1 97.94 28 ARG B CA 1
ATOM 836 C C . ARG B 1 28 ? -5.922 14.641 7.422 1 97.94 28 ARG B C 1
ATOM 838 O O . ARG B 1 28 ? -4.863 14.727 6.793 1 97.94 28 ARG B O 1
ATOM 845 N N . TRP B 1 29 ? -7.109 14.68 6.883 1 98.69 29 TRP B N 1
ATOM 846 C CA . TRP B 1 29 ? -7.227 14.523 5.438 1 98.69 29 TRP B CA 1
ATOM 847 C C . TRP B 1 29 ? -6.754 15.773 4.711 1 98.69 29 TRP B C 1
ATOM 849 O O . TRP B 1 29 ? -6.195 15.695 3.615 1 98.69 29 TRP B O 1
ATOM 859 N N . GLN B 1 30 ? -6.938 16.922 5.293 1 98.81 30 GLN B N 1
ATOM 860 C CA . GLN B 1 30 ? -6.383 18.141 4.723 1 98.81 30 GLN B CA 1
ATOM 861 C C . GLN B 1 30 ? -4.859 18.109 4.742 1 98.81 30 GLN B C 1
ATOM 863 O O . GLN B 1 30 ? -4.211 18.547 3.785 1 98.81 30 GLN B O 1
ATOM 868 N N . ASN B 1 31 ? -4.25 17.625 5.809 1 98.69 31 ASN B N 1
ATOM 869 C CA . ASN B 1 31 ? -2.801 17.516 5.91 1 98.69 31 ASN B CA 1
ATOM 870 C C . ASN B 1 31 ? -2.236 16.547 4.871 1 98.69 31 ASN B C 1
ATOM 872 O O . ASN B 1 31 ? -1.264 16.875 4.188 1 98.69 31 ASN B O 1
ATOM 876 N N . VAL B 1 32 ? -2.914 15.414 4.734 1 98.56 32 VAL B N 1
ATOM 877 C CA . VAL B 1 32 ? -2.479 14.43 3.752 1 98.56 32 VAL B CA 1
ATOM 878 C C . VAL B 1 32 ? -2.592 15.016 2.346 1 98.56 32 VAL B C 1
ATOM 880 O O . VAL B 1 32 ? -1.67 14.883 1.537 1 98.56 32 VAL B O 1
ATOM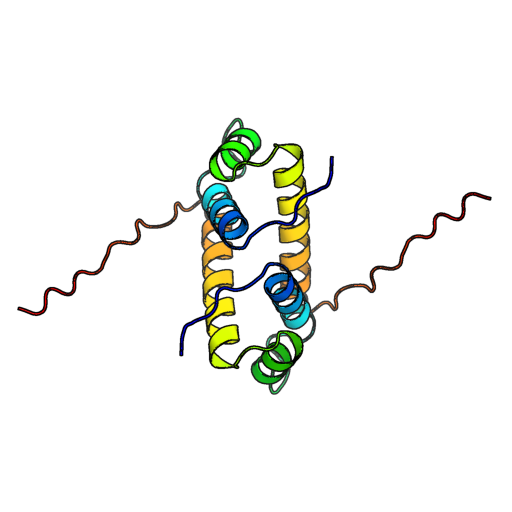 883 N N . ALA B 1 33 ? -3.648 15.672 2.098 1 98.75 33 ALA B N 1
ATOM 884 C CA . ALA B 1 33 ? -3.887 16.297 0.8 1 98.75 33 ALA B CA 1
ATOM 885 C C . ALA B 1 33 ? -2.789 17.312 0.467 1 98.75 33 ALA B C 1
ATOM 887 O O . ALA B 1 33 ? -2.285 17.344 -0.659 1 98.75 33 ALA B O 1
ATOM 888 N N . ASN B 1 34 ? -2.338 18.062 1.42 1 98.62 34 ASN B N 1
ATOM 889 C CA . ASN B 1 34 ? -1.305 19.078 1.228 1 98.62 34 ASN B CA 1
ATOM 890 C C . ASN B 1 34 ? 0.05 18.453 0.919 1 98.62 34 ASN B C 1
ATOM 892 O O . ASN B 1 34 ? 0.789 18.938 0.066 1 98.62 34 ASN B O 1
ATOM 896 N N . VAL B 1 35 ? 0.363 17.391 1.623 1 98.12 35 VAL B N 1
ATOM 897 C CA . VAL B 1 35 ? 1.646 16.719 1.441 1 98.12 35 VAL B CA 1
ATOM 898 C C . VAL B 1 35 ? 1.714 16.109 0.046 1 98.12 35 VAL B C 1
ATOM 900 O O . VAL B 1 35 ? 2.738 16.203 -0.633 1 98.12 35 VAL B O 1
ATOM 903 N N . VAL B 1 36 ? 0.591 15.523 -0.404 1 98.06 36 VAL B N 1
ATOM 904 C CA . VAL B 1 36 ? 0.564 14.742 -1.635 1 98.06 36 VAL B CA 1
ATOM 905 C C . VAL B 1 36 ? 0.345 15.664 -2.83 1 98.06 36 VAL B C 1
ATOM 907 O O . VAL B 1 36 ? 0.855 15.406 -3.924 1 98.06 36 VAL B O 1
ATOM 910 N N . GLY B 1 37 ? -0.381 16.719 -2.676 1 97.94 37 GLY B N 1
ATOM 911 C CA . GLY B 1 37 ? -0.815 17.562 -3.775 1 97.94 37 GLY B CA 1
ATOM 912 C C . GLY B 1 37 ? -2.066 17.062 -4.461 1 97.94 37 GLY B C 1
ATOM 913 O O . GLY B 1 37 ? -2.15 17.062 -5.691 1 97.94 37 GLY B O 1
ATOM 914 N N . ARG B 1 38 ? -2.949 16.516 -3.693 1 98.06 38 ARG B N 1
ATOM 915 C CA . ARG B 1 38 ? -4.254 16.031 -4.141 1 98.06 38 ARG B CA 1
ATOM 916 C C . ARG B 1 38 ? -5.375 16.625 -3.293 1 98.06 38 ARG B C 1
ATOM 918 O O . ARG B 1 38 ? -5.117 17.25 -2.258 1 98.06 38 ARG B O 1
ATOM 925 N N . SER B 1 39 ? -6.586 16.453 -3.754 1 98.19 39 SER B N 1
ATOM 926 C CA . SER B 1 39 ? -7.715 16.953 -2.977 1 98.19 39 SER B CA 1
ATOM 927 C C . SER B 1 39 ? -8.031 16.031 -1.8 1 98.19 39 SER B C 1
ATOM 929 O O . SER B 1 39 ? -7.629 14.867 -1.79 1 98.19 39 SER B O 1
ATOM 931 N N . VAL B 1 40 ? -8.758 16.5 -0.895 1 98.62 40 VAL B N 1
ATOM 932 C CA . VAL B 1 40 ? -9.195 15.75 0.271 1 98.62 40 VAL B CA 1
ATOM 933 C C . VAL B 1 40 ? -10.008 14.531 -0.18 1 98.62 40 VAL B C 1
ATOM 935 O O . VAL B 1 40 ? -9.812 13.422 0.327 1 98.62 40 VAL B O 1
ATOM 938 N N . GLU B 1 41 ? -10.836 14.734 -1.142 1 98.31 41 GLU B N 1
ATOM 939 C CA . GLU B 1 41 ? -11.641 13.625 -1.641 1 98.31 41 GLU B CA 1
ATOM 940 C C . GLU B 1 41 ? -10.773 12.539 -2.264 1 98.31 41 GLU B C 1
ATOM 942 O O . GLU B 1 41 ? -11.031 11.344 -2.082 1 98.31 41 GLU B O 1
ATOM 947 N N . GLU B 1 42 ? -9.75 12.906 -2.955 1 98.25 42 GLU B N 1
ATOM 948 C CA . GLU B 1 42 ? -8.859 11.945 -3.613 1 98.25 42 GLU B CA 1
ATOM 949 C C . GLU B 1 42 ? -8.07 11.133 -2.592 1 98.25 42 GLU B C 1
ATOM 951 O O . GLU B 1 42 ? -7.91 9.922 -2.746 1 98.25 42 GLU B O 1
ATOM 956 N N . VAL B 1 43 ? -7.637 11.766 -1.54 1 98.56 43 VAL B N 1
ATOM 957 C CA . VAL B 1 43 ? -6.805 11.023 -0.594 1 98.56 43 VAL B CA 1
ATOM 958 C C . VAL B 1 43 ? -7.68 10.109 0.261 1 98.56 43 VAL B C 1
ATOM 960 O O . VAL B 1 43 ? -7.254 9.023 0.652 1 98.56 43 VAL B O 1
ATOM 963 N N . LYS B 1 44 ? -8.898 10.539 0.489 1 98.38 44 LYS B N 1
ATOM 964 C CA . LYS B 1 44 ? -9.812 9.656 1.209 1 98.38 44 LYS B CA 1
ATOM 965 C C . LYS B 1 44 ? -10.141 8.414 0.38 1 98.38 44 LYS B C 1
ATOM 967 O O . LYS B 1 44 ? -10.141 7.297 0.897 1 98.38 44 LYS B O 1
ATOM 972 N N . ARG B 1 45 ? -10.375 8.625 -0.831 1 97.62 45 ARG B N 1
ATOM 973 C CA . ARG B 1 45 ? -10.656 7.5 -1.719 1 97.62 45 ARG B CA 1
ATOM 974 C C . ARG B 1 45 ? -9.453 6.57 -1.828 1 97.62 45 ARG B C 1
ATOM 976 O O . ARG B 1 45 ? -9.602 5.348 -1.802 1 97.62 45 ARG B O 1
ATOM 983 N N . HIS B 1 46 ? -8.266 7.195 -2.016 1 97.69 46 HIS B N 1
ATOM 984 C CA . HIS B 1 46 ? -7.047 6.402 -2.1 1 97.69 46 HIS B CA 1
ATOM 985 C C . HIS B 1 46 ? -6.824 5.594 -0.825 1 97.69 46 HIS B C 1
ATOM 987 O O . HIS B 1 46 ? -6.324 4.469 -0.877 1 97.69 46 HIS B O 1
ATOM 993 N N . TYR B 1 47 ? -7.277 6.148 0.295 1 98.12 47 TYR B N 1
ATOM 994 C CA . TYR B 1 47 ? -7.191 5.445 1.569 1 98.12 47 TYR B CA 1
ATOM 995 C C . TYR B 1 47 ? -8.141 4.25 1.595 1 98.12 47 TYR B C 1
ATOM 997 O O . TYR B 1 47 ? -7.773 3.172 2.072 1 98.12 47 TYR B O 1
ATOM 1005 N N . GLU B 1 48 ? -9.297 4.406 1.123 1 97.88 48 GLU B N 1
ATOM 1006 C CA . GLU B 1 48 ? -10.242 3.299 1.073 1 97.88 48 GLU B CA 1
ATOM 1007 C C . GLU B 1 48 ? -9.734 2.178 0.171 1 97.88 48 GLU B C 1
ATOM 1009 O O . GLU B 1 48 ? -9.891 0.999 0.494 1 97.88 48 GLU B O 1
ATOM 1014 N N . ILE B 1 49 ? -9.102 2.514 -0.946 1 95.56 49 ILE B N 1
ATOM 1015 C CA . ILE B 1 49 ? -8.531 1.527 -1.856 1 95.56 49 ILE B CA 1
ATOM 1016 C C . ILE B 1 49 ? -7.391 0.785 -1.164 1 95.56 49 ILE B C 1
ATOM 1018 O O . ILE B 1 49 ? -7.332 -0.447 -1.199 1 95.56 49 ILE B O 1
ATOM 1022 N N . LEU B 1 50 ? -6.52 1.562 -0.511 1 96.31 50 LEU B N 1
ATOM 1023 C CA . LEU B 1 50 ? -5.414 0.967 0.226 1 96.31 50 LEU B CA 1
ATOM 1024 C C . LEU B 1 50 ? -5.922 -0.004 1.285 1 96.31 50 LEU B C 1
ATOM 1026 O O . LEU B 1 50 ? -5.41 -1.117 1.413 1 96.31 50 LEU B O 1
ATOM 1030 N N . LYS B 1 51 ? -6.969 0.406 2.047 1 95.69 51 LYS B N 1
ATOM 1031 C CA . LYS B 1 51 ? -7.547 -0.429 3.096 1 95.69 51 LYS B CA 1
ATOM 1032 C C . LYS B 1 51 ? -8.094 -1.731 2.521 1 95.69 51 LYS B C 1
ATOM 1034 O O . LYS B 1 51 ? -7.891 -2.805 3.092 1 95.69 51 LYS B O 1
ATOM 1039 N N . GLU B 1 52 ? -8.781 -1.698 1.448 1 95.44 52 GLU B N 1
ATOM 1040 C CA . GLU B 1 52 ? -9.328 -2.889 0.799 1 95.44 52 GLU B CA 1
ATOM 1041 C C . GLU B 1 52 ? -8.211 -3.801 0.302 1 95.44 52 GLU B C 1
ATOM 1043 O O . GLU B 1 52 ? -8.289 -5.023 0.443 1 95.44 52 GLU B O 1
ATOM 1048 N N . ASP B 1 53 ? -7.125 -3.207 -0.268 1 94.69 53 ASP B N 1
ATOM 1049 C CA . ASP B 1 53 ? -6.008 -4.004 -0.764 1 94.69 53 ASP B CA 1
ATOM 1050 C C . ASP B 1 53 ? -5.332 -4.77 0.372 1 94.69 53 ASP B C 1
ATOM 1052 O O . ASP B 1 53 ? -5.02 -5.953 0.229 1 94.69 53 ASP B O 1
ATOM 1056 N N . VAL B 1 54 ? -5.172 -4.078 1.488 1 95.19 54 VAL B N 1
ATOM 1057 C CA . VAL B 1 54 ? -4.547 -4.719 2.641 1 95.19 54 VAL B CA 1
ATOM 1058 C C . VAL B 1 54 ? -5.434 -5.855 3.145 1 95.19 54 VAL B C 1
ATOM 1060 O O . VAL B 1 54 ? -4.938 -6.941 3.465 1 95.19 54 VAL B O 1
ATOM 1063 N N . LYS B 1 55 ? -6.691 -5.676 3.223 1 95.25 55 LYS B N 1
ATOM 1064 C CA . LYS B 1 55 ? -7.629 -6.711 3.654 1 95.25 55 LYS B CA 1
ATOM 1065 C C . LYS B 1 55 ? -7.57 -7.922 2.73 1 95.25 55 LYS B C 1
ATOM 1067 O O . LYS B 1 55 ? -7.562 -9.062 3.195 1 95.25 55 LYS B O 1
ATOM 1072 N N . ARG B 1 56 ? -7.52 -7.707 1.456 1 95.06 56 ARG B N 1
ATOM 1073 C CA . ARG B 1 56 ? -7.453 -8.805 0.491 1 95.06 56 ARG B CA 1
ATOM 1074 C C . ARG B 1 56 ? -6.16 -9.594 0.649 1 95.06 56 ARG B C 1
ATOM 1076 O O . ARG B 1 56 ? -6.168 -10.828 0.599 1 95.06 56 ARG B O 1
ATOM 1083 N N . ILE B 1 57 ? -5.055 -8.891 0.833 1 95.5 57 ILE B N 1
ATOM 1084 C CA . ILE B 1 57 ? -3.75 -9.523 0.988 1 95.5 57 ILE B CA 1
ATOM 1085 C C . ILE B 1 57 ? -3.744 -10.391 2.244 1 95.5 57 ILE B C 1
ATOM 1087 O O . ILE B 1 57 ? -3.299 -11.539 2.209 1 95.5 57 ILE B O 1
ATOM 1091 N N . GLU B 1 58 ? -4.258 -9.883 3.34 1 93.94 58 GLU B N 1
ATOM 1092 C CA . GLU B 1 58 ? -4.258 -10.578 4.625 1 93.94 58 GLU B CA 1
ATOM 1093 C C . GLU B 1 58 ? -5.152 -11.812 4.582 1 93.94 58 GLU B C 1
ATOM 1095 O O . GLU B 1 58 ? -4.879 -12.805 5.262 1 93.94 58 GLU B O 1
ATOM 1100 N N . ASN B 1 59 ? -6.113 -11.797 3.699 1 93.44 59 ASN B N 1
ATOM 1101 C CA . ASN B 1 59 ? -7.094 -12.883 3.664 1 93.44 59 ASN B CA 1
ATOM 1102 C C . ASN B 1 59 ? -6.805 -13.867 2.533 1 93.44 59 ASN B C 1
ATOM 1104 O O . ASN B 1 59 ? -7.473 -14.891 2.41 1 93.44 59 ASN B O 1
ATOM 1108 N N . GLY B 1 60 ? -5.789 -13.469 1.688 1 89.81 60 GLY B N 1
ATOM 1109 C CA . GLY B 1 60 ? -5.5 -14.32 0.541 1 89.81 60 GLY B CA 1
ATOM 1110 C C . GLY B 1 60 ? -6.629 -14.352 -0.472 1 89.81 60 GLY B C 1
ATOM 1111 O O . GLY B 1 60 ? -6.957 -15.414 -1.002 1 89.81 60 GLY B O 1
ATOM 1112 N N . GLN B 1 61 ? -7.215 -13.117 -0.611 1 81.25 61 GLN B N 1
ATOM 1113 C CA . GLN B 1 61 ? -8.383 -13.023 -1.479 1 81.25 61 GLN B CA 1
ATOM 1114 C C . GLN B 1 61 ? -7.992 -12.625 -2.896 1 81.25 61 GLN B C 1
ATOM 1116 O O . GLN B 1 61 ? -6.988 -11.938 -3.096 1 81.25 61 GLN B O 1
ATOM 1121 N N . VAL B 1 62 ? -8.641 -13.172 -3.873 1 72.38 62 VAL B N 1
ATOM 1122 C CA . VAL B 1 62 ? -8.453 -12.805 -5.273 1 72.38 62 VAL B CA 1
ATOM 1123 C C . VAL B 1 62 ? -9.25 -11.539 -5.586 1 72.38 62 VAL B C 1
ATOM 1125 O O . VAL B 1 62 ? -10.328 -11.328 -5.035 1 72.38 62 VAL B O 1
ATOM 1128 N N . PRO B 1 63 ? -8.492 -10.641 -6.23 1 64.38 63 PRO B N 1
ATOM 1129 C CA . PRO B 1 63 ? -9.258 -9.453 -6.629 1 64.38 63 PRO B CA 1
ATOM 1130 C C . PRO B 1 63 ? -10.555 -9.812 -7.363 1 64.38 63 PRO B C 1
ATOM 1132 O O . PRO B 1 63 ? -10.586 -10.789 -8.109 1 64.38 63 PRO B O 1
ATOM 1135 N N . PHE B 1 64 ? -11.68 -9.273 -6.965 1 57.28 64 PHE B N 1
ATOM 1136 C CA . PHE B 1 64 ? -12.938 -9.516 -7.66 1 57.28 64 PHE B CA 1
ATOM 1137 C C . PHE B 1 64 ? -12.859 -9.023 -9.102 1 57.28 64 PHE B C 1
ATOM 1139 O O . PHE B 1 64 ? -12.203 -8.023 -9.391 1 57.28 64 PHE B O 1
ATOM 1146 N N . PRO B 1 65 ? -13.211 -9.867 -9.984 1 50.75 65 PRO B N 1
ATOM 1147 C CA . PRO B 1 65 ? -13.383 -9.258 -11.305 1 50.75 65 PRO B CA 1
ATOM 1148 C C . PRO B 1 65 ? -14.164 -7.945 -11.25 1 50.75 65 PRO B C 1
ATOM 1150 O O . PRO B 1 65 ? -15.008 -7.758 -10.375 1 50.75 65 PRO B O 1
ATOM 1153 N N . ARG B 1 66 ? -13.5 -6.832 -11.586 1 48.22 66 ARG B N 1
ATOM 1154 C CA . ARG B 1 66 ? -14.336 -5.645 -11.734 1 48.22 66 ARG B CA 1
ATOM 1155 C C . ARG B 1 66 ? -15.703 -6.008 -12.312 1 48.22 66 ARG B C 1
ATOM 1157 O O . ARG B 1 66 ? -15.805 -6.426 -13.469 1 48.22 66 ARG B O 1
ATOM 1164 N N . TYR B 1 67 ? -16.5 -6.684 -11.703 1 44 67 TYR B N 1
ATOM 1165 C CA . TYR B 1 67 ? -17.797 -6.801 -12.352 1 44 67 TYR B CA 1
ATOM 1166 C C . TYR B 1 67 ? -18.391 -5.422 -12.633 1 44 67 TYR B C 1
ATOM 1168 O O . TYR B 1 67 ? -18.391 -4.555 -11.758 1 44 67 TYR B O 1
ATOM 1176 N N . LYS B 1 68 ? -18.172 -4.875 -13.852 1 42.97 68 LYS B N 1
ATOM 1177 C CA . LYS B 1 68 ? -18.938 -3.732 -14.352 1 42.97 68 LYS B CA 1
ATOM 1178 C C . LYS B 1 68 ? -20.391 -3.789 -13.867 1 42.97 68 LYS B C 1
ATOM 1180 O O . LYS B 1 68 ? -21.109 -4.754 -14.148 1 42.97 68 LYS B O 1
ATOM 1185 N N . THR B 1 69 ? -20.609 -3.285 -12.719 1 38.84 69 THR B N 1
ATOM 1186 C CA . THR B 1 69 ? -22.047 -3.113 -12.5 1 38.84 69 THR B CA 1
ATOM 1187 C C . THR B 1 69 ? -22.688 -2.342 -13.656 1 38.84 69 THR B C 1
ATOM 1189 O O . THR B 1 69 ? -22.375 -1.164 -13.859 1 38.84 69 THR B O 1
ATOM 1192 N N . ASN B 1 70 ? -22.859 -2.902 -14.875 1 35.44 70 ASN B N 1
ATOM 1193 C CA . ASN B 1 70 ? -23.828 -2.383 -15.836 1 35.44 70 ASN B CA 1
ATOM 1194 C C . ASN B 1 70 ? -25.172 -2.062 -15.172 1 35.44 70 ASN B C 1
ATOM 1196 O O . ASN B 1 70 ? -25.891 -2.967 -14.766 1 35.44 70 ASN B O 1
ATOM 1200 N N . ASN B 1 71 ? -25.219 -1.08 -14.367 1 33.12 71 ASN B N 1
ATOM 1201 C CA . ASN B 1 71 ? -26.547 -0.557 -14.117 1 33.12 71 ASN B CA 1
ATOM 1202 C C . ASN B 1 71 ? -27.312 -0.325 -15.414 1 33.12 71 ASN B C 1
ATOM 1204 O O . ASN B 1 71 ? -27.016 0.604 -16.156 1 33.12 71 ASN B O 1
ATOM 1208 N N . SER B 1 72 ? -27.625 -1.339 -16.219 1 34 72 SER B N 1
ATOM 1209 C CA . SER B 1 72 ? -28.75 -1.247 -17.156 1 34 72 SER B CA 1
ATOM 1210 C C . SER B 1 72 ? -29.984 -0.6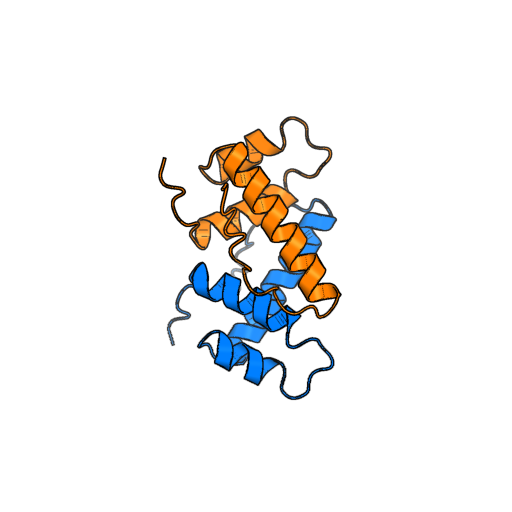59 -16.484 1 34 72 SER B C 1
ATOM 1212 O O . SER B 1 72 ? -30.641 -1.327 -15.68 1 34 72 SER B O 1
ATOM 1214 N N . THR B 1 73 ? -29.938 0.617 -16.016 1 32.94 73 THR B N 1
ATOM 1215 C CA . THR B 1 73 ? -31.25 1.25 -15.945 1 32.94 73 THR B CA 1
ATOM 1216 C C . THR B 1 73 ? -32.062 0.968 -17.203 1 32.94 73 THR B C 1
ATOM 1218 O O . THR B 1 73 ? -31.594 1.234 -18.312 1 32.94 73 THR B O 1
ATOM 1221 N N . ASN B 1 74 ? -33.031 -0.062 -17.219 1 27.36 74 ASN B N 1
ATOM 1222 C CA . ASN B 1 74 ? -34.25 0.012 -18.016 1 27.36 74 ASN B CA 1
ATOM 1223 C C . ASN B 1 74 ? -34.969 1.351 -17.844 1 27.36 74 ASN B C 1
ATOM 1225 O O . ASN B 1 74 ? -35.062 1.854 -16.719 1 27.36 74 ASN B O 1
#

Sequence (148 aa):
MASTSWTSRQNKLFEQALALYDKETPDRWQNVANVVGRSVEEVKRHYEILKEDVKRIENGQVPFPRYKTNNSTNMASTSWTSRQNKLFEQALALYDKETPDRWQNVANVVGRSVEEVKRHYEILKEDVKRIENGQVPFPRYKTNNSTN

pLDDT: mean 84.87, std 21.88, range [27.36, 98.81]

Nearest PDB structures (foldseek):
  1enh-assembly1_A  TM=7.517E-01  e=6.526E-01  Drosophila melanogaster
  1p7j-assembly1_A  TM=7.225E-01  e=8.871E-01  Drosophila melanogaster
  2da3-assembly1_A  TM=5.744E-01  e=4.246E-01  Homo sapiens
  2l9r-assembly1_A  TM=7.228E-01  e=1.970E+00  Homo sapiens
  2ly9-assembly1_A  TM=6.271E-01  e=1.282E+00  Homo sapiens